Protein AF-A0A6B3G000-F1 (afdb_monomer_lite)

Foldseek 3Di:
DDDDPDDPLVAQEEDEAAVVQPNDDDPVVVVSVVDDRYHYDYDPHHPCCCVVPVPVVVVVVCVSVVVPD

Secondary structure (DSSP, 8-state):
----SS-GGGS-EEEEEETTT-SSPPHHHHHHTTSTTEEEEEESS-S-HHHHSHHHHHHHHHHHTT---

Structure (mmCIF, N/CA/C/O backbone):
data_AF-A0A6B3G000-F1
#
_entry.id   AF-A0A6B3G000-F1
#
loop_
_atom_site.group_PDB
_atom_site.id
_atom_site.type_symbol
_atom_site.label_atom_id
_atom_site.label_alt_id
_atom_site.label_comp_id
_atom_site.label_asym_id
_atom_site.label_entity_id
_atom_site.label_seq_id
_atom_site.pdbx_PDB_ins_code
_atom_site.Cartn_x
_atom_site.Cartn_y
_atom_site.Cartn_z
_atom_site.occupancy
_atom_site.B_iso_or_equiv
_atom_site.auth_seq_id
_atom_site.auth_comp_id
_atom_site.auth_asym_id
_atom_site.auth_atom_id
_atom_site.pdbx_PDB_model_num
ATOM 1 N N . PRO A 1 1 ? 7.684 17.542 14.846 1.00 71.88 1 PRO A N 1
ATOM 2 C CA . PRO A 1 1 ? 7.585 16.270 14.088 1.00 71.88 1 PRO A CA 1
ATOM 3 C C . PRO A 1 1 ? 6.250 15.598 14.424 1.00 71.88 1 PRO A C 1
ATOM 5 O O . PRO A 1 1 ? 5.796 15.736 15.557 1.00 71.88 1 PRO A O 1
ATOM 8 N N . ALA A 1 2 ? 5.606 14.937 13.460 1.00 84.12 2 ALA A N 1
ATOM 9 C CA . ALA A 1 2 ? 4.399 14.165 13.743 1.00 84.12 2 ALA A CA 1
ATOM 10 C C . ALA A 1 2 ? 4.782 12.897 14.521 1.00 84.12 2 ALA A C 1
ATOM 12 O O . ALA A 1 2 ? 5.729 12.207 14.149 1.00 84.12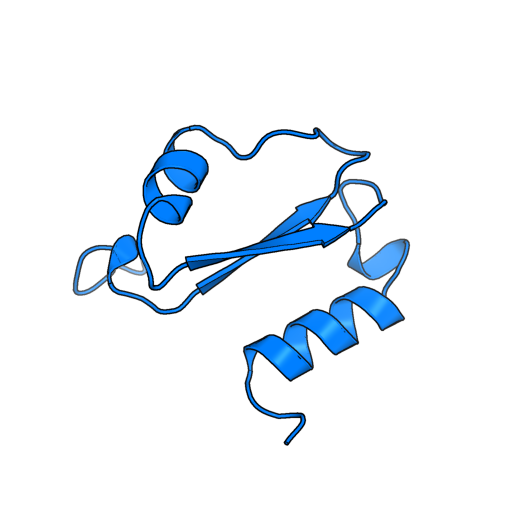 2 ALA A O 1
ATOM 13 N N . VAL A 1 3 ? 4.067 12.619 15.609 1.00 89.81 3 VAL A N 1
ATOM 14 C CA . VAL A 1 3 ? 4.250 11.423 16.438 1.00 89.81 3 VAL A CA 1
ATOM 15 C C . VAL A 1 3 ? 2.930 10.670 16.434 1.00 89.81 3 VAL A C 1
ATOM 17 O O . VAL A 1 3 ? 1.877 11.271 16.642 1.00 89.81 3 VAL A O 1
ATOM 20 N N . LEU A 1 4 ? 2.977 9.365 16.174 1.00 90.38 4 LEU A N 1
ATOM 21 C CA . LEU A 1 4 ? 1.786 8.530 16.255 1.00 90.38 4 LEU A CA 1
ATOM 22 C C . LEU A 1 4 ? 1.366 8.389 17.719 1.00 90.38 4 LEU A C 1
ATOM 24 O O . LEU A 1 4 ? 2.188 8.085 18.580 1.00 90.38 4 LEU A O 1
ATOM 28 N N . ALA A 1 5 ? 0.074 8.569 17.993 1.00 92.06 5 ALA A N 1
ATOM 29 C CA . ALA A 1 5 ? -0.491 8.381 19.330 1.00 92.06 5 ALA A CA 1
ATOM 30 C C . ALA A 1 5 ? -0.535 6.900 19.770 1.00 92.06 5 ALA A C 1
ATOM 32 O O . ALA A 1 5 ? -0.861 6.606 20.916 1.00 92.06 5 ALA A O 1
ATOM 33 N N . GLY A 1 6 ? -0.217 5.965 18.869 1.00 92.12 6 GLY A N 1
ATOM 34 C CA . GLY A 1 6 ? -0.198 4.530 19.129 1.00 92.12 6 GLY A CA 1
ATOM 35 C C . GLY A 1 6 ? 0.551 3.750 18.042 1.00 92.12 6 GLY A C 1
ATOM 36 O O . GLY A 1 6 ? 1.128 4.355 17.134 1.00 92.12 6 GLY A O 1
ATOM 37 N N . PRO A 1 7 ? 0.562 2.407 18.120 1.00 92.88 7 PRO A N 1
ATOM 38 C CA . PRO A 1 7 ? 1.274 1.563 17.165 1.00 92.88 7 PRO A CA 1
ATOM 39 C C . PRO A 1 7 ? 0.718 1.690 15.743 1.00 92.88 7 PRO A C 1
ATOM 41 O O . PRO A 1 7 ? -0.494 1.670 15.536 1.00 92.88 7 PRO A O 1
ATOM 44 N N . LEU A 1 8 ? 1.607 1.731 14.749 1.00 93.06 8 LEU A N 1
ATOM 45 C CA . LEU A 1 8 ? 1.245 1.848 13.332 1.00 93.06 8 LEU A CA 1
ATOM 46 C C . LEU A 1 8 ? 0.306 0.720 12.854 1.00 93.06 8 LEU A C 1
ATOM 48 O O . LEU A 1 8 ? -0.642 0.981 12.118 1.00 93.06 8 LEU A O 1
ATOM 52 N N . GLY A 1 9 ? 0.508 -0.512 13.333 1.00 94.44 9 GLY A N 1
ATOM 53 C CA . GLY A 1 9 ? -0.335 -1.669 12.993 1.00 94.44 9 GLY A CA 1
ATOM 54 C C . GLY A 1 9 ? -1.777 -1.601 13.514 1.00 94.44 9 GLY A C 1
ATOM 55 O O . GLY A 1 9 ? -2.606 -2.427 13.141 1.00 94.44 9 GLY A O 1
ATOM 56 N N . MET A 1 10 ? -2.105 -0.622 14.365 1.00 93.69 10 MET A N 1
ATOM 57 C CA . MET A 1 10 ? -3.483 -0.378 14.802 1.00 93.69 10 MET A CA 1
ATOM 58 C C . MET A 1 10 ? -4.272 0.502 13.830 1.00 93.69 10 MET A C 1
ATOM 60 O O . MET A 1 10 ? -5.496 0.558 13.935 1.00 93.69 10 MET A O 1
ATOM 64 N N . LEU A 1 11 ? -3.603 1.168 12.886 1.00 93.56 11 LEU A N 1
ATOM 65 C CA . LEU A 1 11 ? -4.267 1.972 11.868 1.00 93.56 11 LEU A CA 1
ATOM 66 C C . LEU A 1 11 ? -4.737 1.082 10.709 1.00 93.56 11 LEU A C 1
ATOM 68 O O . LEU A 1 11 ? -3.967 0.221 10.271 1.00 93.56 11 LEU A O 1
ATOM 72 N N . PRO A 1 12 ? -5.959 1.291 10.186 1.00 93.75 12 PRO A N 1
ATOM 73 C CA . PRO A 1 12 ? -6.333 0.734 8.896 1.00 93.75 12 PRO A CA 1
ATOM 74 C C . PRO A 1 12 ? -5.446 1.356 7.814 1.00 93.75 12 PRO A C 1
ATOM 76 O O . PRO A 1 12 ? -5.302 2.579 7.750 1.00 93.75 12 PRO A O 1
ATOM 79 N N . ALA A 1 13 ? -4.833 0.521 6.980 1.00 95.62 13 ALA A N 1
ATOM 80 C CA . ALA A 1 13 ? -3.925 0.986 5.941 1.00 95.62 13 ALA A CA 1
ATOM 81 C C . ALA A 1 13 ? -4.006 0.117 4.685 1.00 95.62 13 ALA A C 1
ATOM 83 O O . ALA A 1 13 ? -4.130 -1.105 4.753 1.00 95.62 13 ALA A O 1
ATOM 84 N N . THR A 1 14 ? -3.868 0.762 3.529 1.00 97.00 14 THR A N 1
ATOM 85 C CA . THR A 1 14 ? -3.628 0.085 2.252 1.00 97.00 14 THR A CA 1
ATOM 86 C C . THR A 1 14 ? -2.192 0.366 1.827 1.00 97.00 14 THR A C 1
ATOM 88 O O . THR A 1 14 ? -1.817 1.519 1.622 1.00 97.00 14 THR A O 1
ATOM 91 N N . TYR A 1 15 ? -1.383 -0.684 1.707 1.00 97.25 15 TYR A N 1
ATOM 92 C CA . TYR A 1 15 ? -0.025 -0.606 1.184 1.00 97.25 15 TYR A CA 1
ATOM 93 C C . TYR A 1 15 ? -0.038 -0.920 -0.312 1.00 97.25 15 TYR A C 1
ATOM 95 O O . TYR A 1 15 ? -0.369 -2.035 -0.717 1.00 97.25 15 TYR A O 1
ATOM 103 N N . VAL A 1 16 ? 0.322 0.069 -1.131 1.00 97.62 16 VAL A N 1
ATOM 104 C CA . VAL A 1 16 ? 0.395 -0.065 -2.592 1.00 97.62 16 VAL A CA 1
ATOM 105 C C . VAL A 1 16 ? 1.828 -0.399 -2.999 1.00 97.62 16 VAL A C 1
ATOM 107 O O . VAL A 1 16 ? 2.747 0.379 -2.743 1.00 97.62 16 VAL A O 1
ATOM 110 N N . LYS A 1 17 ? 2.026 -1.551 -3.643 1.00 97.75 17 LYS A N 1
ATOM 111 C CA . LYS A 1 17 ? 3.335 -2.068 -4.047 1.00 97.75 17 LYS A CA 1
ATOM 112 C C . LYS A 1 17 ? 3.483 -2.098 -5.564 1.00 97.75 17 LYS A C 1
ATOM 114 O O . LYS A 1 17 ? 2.752 -2.803 -6.250 1.00 97.75 17 LYS A O 1
ATOM 119 N N . CYS A 1 18 ? 4.466 -1.364 -6.070 1.00 97.81 18 CYS A N 1
ATOM 120 C CA . CYS A 1 18 ? 4.835 -1.344 -7.484 1.00 97.81 18 CYS A CA 1
ATOM 121 C C . CYS A 1 18 ? 5.831 -2.474 -7.777 1.00 97.81 18 CYS A C 1
ATOM 123 O O . CYS A 1 18 ? 6.943 -2.465 -7.249 1.00 97.81 18 CYS A O 1
ATOM 125 N N . LEU A 1 19 ? 5.428 -3.459 -8.580 1.00 97.12 19 LEU A N 1
ATOM 126 C CA . LEU A 1 19 ? 6.187 -4.699 -8.775 1.00 97.12 19 LEU A CA 1
ATOM 127 C C . LEU A 1 19 ? 7.432 -4.532 -9.657 1.00 97.12 19 LEU A C 1
ATOM 129 O O . LEU A 1 19 ? 8.389 -5.281 -9.479 1.00 97.12 19 LEU A O 1
ATOM 133 N N . LEU A 1 20 ? 7.456 -3.543 -10.562 1.00 95.88 20 LEU A N 1
ATOM 134 C CA . LEU A 1 20 ? 8.609 -3.289 -11.442 1.00 95.88 20 LEU A CA 1
ATOM 135 C C . LEU A 1 20 ? 9.698 -2.428 -10.782 1.00 95.88 20 LEU A C 1
ATOM 137 O O . LEU A 1 20 ? 10.762 -2.243 -11.363 1.00 95.88 20 LEU A O 1
ATOM 141 N N . ASP A 1 21 ? 9.429 -1.877 -9.596 1.00 90.62 21 ASP A N 1
ATOM 142 C CA . ASP A 1 21 ? 10.431 -1.193 -8.769 1.00 90.62 21 ASP A CA 1
ATOM 143 C C . ASP A 1 21 ? 11.230 -2.212 -7.945 1.00 90.62 21 ASP A C 1
ATOM 145 O O . ASP A 1 21 ? 12.452 -2.300 -8.030 1.00 90.62 21 ASP A O 1
ATOM 149 N N . TRP A 1 22 ? 10.503 -3.030 -7.183 1.00 93.75 22 TRP A N 1
ATOM 150 C CA . TRP A 1 22 ? 11.003 -4.186 -6.443 1.00 93.75 22 TRP A CA 1
ATOM 151 C C . TRP A 1 22 ? 9.791 -5.033 -6.024 1.00 93.75 22 TRP A C 1
ATOM 153 O O . TRP A 1 22 ? 8.807 -4.432 -5.587 1.00 93.75 22 TRP A O 1
ATOM 163 N N . PRO A 1 23 ? 9.803 -6.374 -6.097 1.00 92.38 23 PRO A N 1
ATOM 164 C CA . PRO A 1 23 ? 8.590 -7.160 -5.868 1.00 92.38 23 PRO A CA 1
ATOM 165 C C .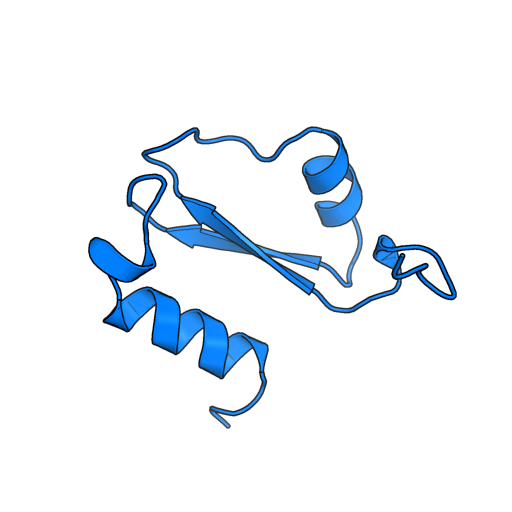 PRO A 1 23 ? 8.181 -7.266 -4.390 1.00 92.38 23 PRO A C 1
ATOM 167 O O . PRO A 1 23 ? 6.993 -7.207 -4.075 1.00 92.38 23 PRO A O 1
ATOM 170 N N . GLU A 1 24 ? 9.128 -7.347 -3.453 1.00 95.81 24 GLU A N 1
ATOM 171 C CA . GLU A 1 24 ? 8.818 -7.622 -2.044 1.00 95.81 24 GLU A CA 1
ATOM 172 C C . GLU A 1 24 ? 8.562 -6.352 -1.208 1.00 95.81 24 GLU A C 1
ATOM 174 O O . GLU A 1 24 ? 9.245 -5.331 -1.372 1.00 95.81 24 GLU A O 1
ATOM 179 N N . PRO A 1 25 ? 7.598 -6.370 -0.268 1.00 95.56 25 PRO A N 1
ATOM 180 C CA . PRO A 1 25 ? 7.519 -5.357 0.780 1.00 95.56 25 PRO A CA 1
ATOM 181 C C . PRO A 1 25 ? 8.798 -5.330 1.629 1.00 95.56 25 PRO A C 1
ATOM 183 O O . PRO A 1 25 ? 9.499 -6.334 1.756 1.00 95.56 25 PRO A O 1
ATOM 186 N N . SER A 1 26 ? 9.093 -4.192 2.261 1.00 94.81 26 SER A N 1
ATOM 187 C CA . SER A 1 26 ? 10.155 -4.156 3.272 1.00 94.81 26 SER A CA 1
ATOM 188 C C . SER A 1 26 ? 9.777 -5.037 4.475 1.00 94.81 26 SER A C 1
ATOM 190 O O . SER A 1 26 ? 8.583 -5.202 4.738 1.00 94.81 26 SER A O 1
ATOM 192 N N . PRO A 1 27 ? 10.747 -5.561 5.252 1.00 96.56 27 PRO A N 1
ATOM 193 C CA . PRO A 1 27 ? 10.453 -6.464 6.369 1.00 96.56 27 PRO A CA 1
ATOM 194 C C . PRO A 1 27 ? 9.415 -5.911 7.355 1.00 96.56 27 PRO A C 1
ATOM 196 O O . PRO A 1 27 ? 8.462 -6.600 7.692 1.00 96.56 27 PRO A O 1
ATOM 199 N N . GLY A 1 28 ? 9.513 -4.628 7.721 1.00 96.06 28 GLY A N 1
ATOM 200 C CA . GLY A 1 28 ? 8.538 -4.007 8.623 1.00 96.06 28 GLY A CA 1
ATOM 201 C C . GLY A 1 28 ? 7.124 -3.907 8.038 1.00 96.06 28 GLY A C 1
ATOM 202 O O . GLY A 1 28 ? 6.152 -4.012 8.776 1.00 96.06 28 GLY A O 1
ATOM 203 N N . VAL A 1 29 ? 6.982 -3.735 6.719 1.00 96.50 29 VAL A N 1
ATOM 204 C CA . VAL A 1 29 ? 5.664 -3.780 6.063 1.00 96.50 29 VAL A CA 1
ATOM 205 C C . VAL A 1 29 ? 5.160 -5.217 5.963 1.00 96.50 29 VAL A C 1
ATOM 207 O O . VAL A 1 29 ? 3.975 -5.446 6.179 1.00 96.50 29 VAL A O 1
ATOM 210 N N . ALA A 1 30 ? 6.038 -6.180 5.675 1.00 97.25 30 ALA A N 1
ATOM 211 C CA . ALA A 1 30 ? 5.684 -7.596 5.656 1.00 97.25 30 ALA A CA 1
ATOM 212 C C . ALA A 1 30 ? 5.135 -8.053 7.019 1.00 97.25 30 ALA A C 1
ATOM 214 O O . ALA A 1 30 ? 4.093 -8.700 7.055 1.00 97.25 30 ALA A O 1
ATOM 215 N N . ASP A 1 31 ? 5.756 -7.627 8.125 1.00 97.12 31 ASP A N 1
ATOM 216 C CA . ASP A 1 31 ? 5.262 -7.889 9.482 1.00 97.12 31 ASP A CA 1
ATOM 217 C C . ASP A 1 31 ? 3.875 -7.269 9.714 1.00 97.12 31 ASP A C 1
ATOM 219 O O . ASP A 1 31 ? 2.975 -7.931 10.231 1.00 97.12 31 ASP A O 1
ATOM 223 N N . LEU A 1 32 ? 3.660 -6.017 9.292 1.00 97.44 32 LEU A N 1
ATOM 224 C CA . LEU A 1 32 ? 2.362 -5.339 9.419 1.00 97.44 32 LEU A CA 1
ATOM 225 C C . LEU A 1 32 ? 1.256 -6.025 8.602 1.00 97.44 32 LEU A C 1
ATOM 227 O O . LEU A 1 32 ? 0.122 -6.117 9.070 1.00 97.44 32 LEU A O 1
ATOM 231 N N . LEU A 1 33 ? 1.591 -6.546 7.418 1.00 97.00 33 LEU A N 1
ATOM 232 C CA . LEU A 1 33 ? 0.682 -7.289 6.539 1.00 97.00 33 LEU A CA 1
ATOM 233 C C . LEU A 1 33 ? 0.260 -8.656 7.101 1.00 97.00 33 LEU A C 1
ATOM 235 O O . LEU A 1 33 ? -0.682 -9.246 6.579 1.00 97.00 33 LEU A O 1
ATOM 239 N N . THR A 1 34 ? 0.909 -9.162 8.157 1.00 96.19 34 THR A N 1
ATOM 240 C CA . THR A 1 34 ? 0.432 -10.364 8.869 1.00 96.19 34 THR A CA 1
ATOM 241 C C . THR A 1 34 ? -0.807 -10.096 9.734 1.00 96.19 34 THR A C 1
ATOM 243 O O . THR A 1 34 ? -1.484 -11.040 10.141 1.00 96.19 34 THR A O 1
ATOM 246 N N . GLY A 1 35 ? -1.114 -8.826 10.027 1.00 93.06 35 GLY A N 1
ATOM 247 C CA . GLY A 1 35 ? -2.296 -8.416 10.784 1.00 93.06 35 GLY A CA 1
ATOM 248 C C . GLY A 1 35 ? -3.531 -8.162 9.911 1.00 93.06 35 GLY A C 1
ATOM 249 O O . GLY A 1 35 ? -3.456 -8.053 8.695 1.00 93.06 35 GLY A O 1
ATOM 250 N N . GLU A 1 36 ? -4.692 -7.992 10.547 1.00 92.69 36 GLU A N 1
ATOM 251 C CA . GLU A 1 36 ? -5.990 -7.867 9.852 1.00 92.69 36 GLU A CA 1
ATOM 252 C C . GLU A 1 36 ? -6.293 -6.464 9.295 1.00 92.69 36 GLU A C 1
ATOM 254 O O . GLU A 1 36 ? -7.221 -6.287 8.510 1.00 92.69 36 GLU A O 1
ATOM 259 N N . ARG A 1 37 ? -5.561 -5.433 9.738 1.00 94.88 37 ARG A N 1
ATOM 260 C CA . 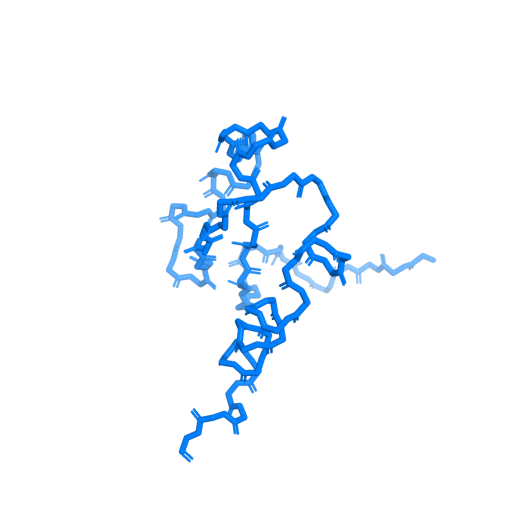ARG A 1 37 ? -5.878 -4.022 9.430 1.00 94.88 37 ARG A CA 1
ATOM 261 C C . ARG A 1 37 ? -5.148 -3.481 8.204 1.00 94.88 37 ARG A C 1
ATOM 263 O O . ARG A 1 37 ? -5.443 -2.372 7.760 1.00 94.88 37 ARG A O 1
ATOM 270 N N . TRP A 1 38 ? -4.167 -4.226 7.708 1.00 97.25 38 TRP A N 1
ATOM 271 C CA . TRP A 1 38 ? -3.318 -3.821 6.600 1.00 97.25 38 TRP A CA 1
ATOM 272 C C . TRP A 1 38 ? -3.654 -4.654 5.372 1.00 97.25 38 TRP A C 1
ATOM 274 O O . TRP A 1 38 ? -3.643 -5.880 5.413 1.00 97.25 38 TRP A O 1
ATOM 284 N N . ARG A 1 39 ? -3.936 -3.978 4.261 1.00 96.44 39 ARG A N 1
ATOM 285 C CA . ARG A 1 39 ? -4.201 -4.607 2.967 1.00 96.44 39 ARG A CA 1
ATOM 286 C C . ARG A 1 39 ? 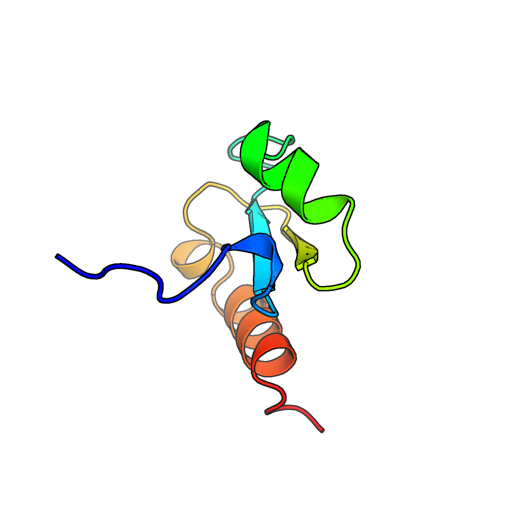-3.033 -4.358 2.024 1.00 96.44 39 ARG A C 1
ATOM 288 O O . ARG A 1 39 ? -2.596 -3.218 1.878 1.00 96.44 3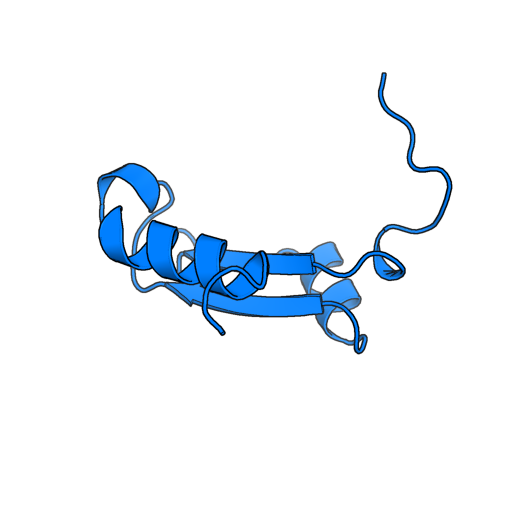9 ARG A O 1
ATOM 295 N N . LEU A 1 40 ? -2.575 -5.401 1.338 1.00 97.31 40 LEU A N 1
ATOM 296 C CA . LEU A 1 40 ? -1.643 -5.277 0.218 1.00 97.31 40 LEU A CA 1
ATOM 297 C C . LEU A 1 40 ? -2.422 -5.117 -1.090 1.00 97.31 40 LEU A C 1
ATOM 299 O O . LEU A 1 40 ? -3.291 -5.930 -1.401 1.00 97.31 40 LEU A O 1
ATOM 303 N N . VAL A 1 41 ? -2.071 -4.100 -1.873 1.00 97.88 41 VAL A N 1
ATOM 304 C CA . VAL A 1 41 ? -2.480 -3.958 -3.273 1.00 97.88 41 VAL A CA 1
ATOM 305 C C . VAL A 1 41 ? -1.221 -3.868 -4.120 1.00 97.88 41 VAL A C 1
ATOM 307 O O . VAL A 1 41 ? -0.332 -3.069 -3.838 1.00 97.88 41 VAL A O 1
ATOM 310 N N . THR A 1 42 ? -1.126 -4.691 -5.156 1.00 97.94 42 THR A N 1
ATOM 311 C CA . THR A 1 42 ? 0.017 -4.704 -6.073 1.00 97.94 42 THR A CA 1
ATOM 312 C C . THR A 1 42 ? -0.346 -4.040 -7.393 1.00 97.94 42 THR A C 1
ATOM 314 O O . THR A 1 42 ? -1.451 -4.238 -7.888 1.00 97.94 42 THR A O 1
ATOM 317 N N . MET A 1 43 ? 0.595 -3.306 -7.979 1.00 98.06 43 MET A N 1
ATOM 318 C CA . MET A 1 43 ? 0.482 -2.694 -9.302 1.00 98.06 43 MET A CA 1
ATOM 319 C C . MET A 1 43 ? 1.651 -3.137 -10.178 1.00 98.06 43 MET A C 1
ATOM 321 O O . MET A 1 43 ? 2.803 -3.127 -9.733 1.00 98.06 43 MET A O 1
ATOM 325 N N . ASP A 1 44 ? 1.369 -3.469 -11.436 1.00 97.12 44 ASP A N 1
ATOM 326 C CA . ASP A 1 44 ? 2.390 -3.840 -12.419 1.00 97.12 44 ASP A CA 1
ATOM 327 C C . ASP A 1 44 ? 2.999 -2.589 -13.068 1.00 97.12 44 ASP A C 1
ATOM 329 O O . ASP A 1 44 ? 2.772 -2.263 -14.233 1.00 97.12 44 ASP A O 1
ATOM 333 N N . THR A 1 45 ? 3.697 -1.801 -12.250 1.00 97.31 45 THR A N 1
ATOM 334 C CA . THR A 1 45 ? 4.371 -0.575 -12.678 1.00 97.31 45 THR A CA 1
ATOM 335 C C . THR A 1 45 ? 5.629 -0.292 -11.852 1.00 97.31 45 THR A C 1
ATOM 337 O O . THR A 1 45 ? 5.905 -0.984 -10.871 1.00 97.31 45 THR A O 1
ATOM 340 N N . GLY A 1 46 ? 6.427 0.694 -12.278 1.00 95.81 46 GLY A N 1
ATOM 341 C CA . GLY A 1 46 ? 7.631 1.163 -11.580 1.00 95.81 46 GLY A CA 1
ATOM 342 C C . GLY A 1 46 ? 7.322 2.114 -10.418 1.00 95.81 46 GLY A C 1
ATOM 343 O O . GLY A 1 46 ? 6.164 2.382 -10.115 1.00 95.81 46 GLY A O 1
ATOM 344 N N . HIS A 1 47 ? 8.362 2.683 -9.800 1.00 96.44 47 HIS A N 1
ATOM 345 C CA . HIS A 1 47 ? 8.279 3.465 -8.549 1.00 96.44 47 HIS A CA 1
ATOM 346 C C . HIS A 1 47 ? 7.298 4.652 -8.564 1.00 96.44 47 HIS A C 1
ATOM 348 O O . HIS A 1 47 ? 6.907 5.176 -7.524 1.00 96.44 47 HIS A O 1
ATOM 354 N N . TRP A 1 48 ? 6.898 5.092 -9.755 1.00 97.38 48 TRP A N 1
ATOM 355 C CA . TRP A 1 48 ? 6.087 6.278 -9.970 1.00 97.38 48 TRP A CA 1
ATOM 356 C C . TRP A 1 48 ? 4.713 5.928 -10.569 1.00 97.38 48 TRP A C 1
ATOM 358 O O . TRP A 1 48 ? 4.436 6.269 -11.730 1.00 97.38 48 TRP A O 1
ATOM 368 N N . PRO A 1 49 ? 3.823 5.251 -9.813 1.00 97.62 49 PRO A N 1
ATOM 369 C CA . PRO A 1 49 ? 2.509 4.821 -10.295 1.00 97.62 49 PRO A CA 1
ATOM 370 C C . PRO A 1 49 ? 1.617 6.005 -10.681 1.00 97.62 49 PRO A C 1
ATOM 372 O O . PRO A 1 49 ? 0.825 5.904 -11.612 1.00 97.62 49 PRO A O 1
ATOM 375 N N . MET A 1 50 ? 1.792 7.166 -10.042 1.00 97.94 50 MET A N 1
ATOM 376 C CA . MET A 1 50 ? 1.037 8.376 -10.373 1.00 97.94 50 MET A CA 1
ATOM 377 C C . MET A 1 50 ? 1.396 8.978 -11.739 1.00 97.94 50 MET A C 1
ATOM 379 O O . MET A 1 50 ? 0.626 9.772 -12.266 1.00 97.94 50 MET A O 1
ATOM 383 N N . PHE A 1 51 ? 2.541 8.610 -12.322 1.00 97.88 51 PHE A N 1
ATOM 384 C CA . PHE A 1 51 ? 2.928 9.017 -13.676 1.00 97.88 51 PHE A CA 1
ATOM 385 C C . PHE A 1 51 ? 2.659 7.916 -14.701 1.00 97.88 51 PHE A C 1
ATOM 387 O O . PHE A 1 51 ? 2.141 8.179 -15.782 1.00 97.88 51 PHE A O 1
ATOM 394 N N . SER A 1 52 ? 3.006 6.681 -14.355 1.00 97.62 52 SER A N 1
ATOM 395 C CA . SER A 1 52 ? 2.928 5.528 -15.255 1.00 97.62 52 SER A CA 1
ATOM 396 C C . SER A 1 52 ? 1.513 4.962 -15.402 1.00 97.62 52 SER A C 1
ATOM 398 O O . SER A 1 52 ? 1.119 4.590 -16.504 1.00 97.62 52 SER A O 1
ATOM 400 N N . GLN A 1 53 ? 0.733 4.918 -14.317 1.00 98.06 53 GLN A N 1
ATOM 401 C CA . GLN A 1 53 ? -0.635 4.386 -14.286 1.00 98.06 53 GLN A CA 1
ATOM 402 C C . GLN A 1 53 ? -1.566 5.228 -13.382 1.00 98.06 53 GLN A C 1
ATOM 404 O O . GLN A 1 53 ? -2.207 4.703 -12.465 1.00 98.06 53 GLN A O 1
ATOM 409 N N . PRO A 1 54 ? -1.709 6.545 -13.637 1.00 98.06 54 PRO A N 1
ATOM 410 C CA . PRO A 1 54 ? -2.446 7.465 -12.761 1.00 98.06 54 PRO A CA 1
ATOM 411 C C . PRO A 1 54 ? -3.900 7.056 -12.507 1.00 98.06 54 PRO A C 1
ATOM 413 O O . PRO A 1 54 ? -4.416 7.230 -11.406 1.00 98.06 54 PRO A O 1
ATOM 416 N N . ARG A 1 55 ? -4.577 6.512 -13.527 1.00 98.25 55 ARG A N 1
ATOM 417 C CA . ARG A 1 55 ? -5.990 6.118 -13.429 1.00 98.25 55 ARG A CA 1
ATOM 418 C C . ARG A 1 55 ? -6.202 4.923 -12.509 1.00 98.25 55 ARG A C 1
ATOM 420 O O . ARG A 1 55 ? -7.194 4.887 -11.794 1.00 98.25 55 ARG A O 1
ATOM 427 N N . GLU A 1 56 ? -5.304 3.948 -12.559 1.00 98.06 56 GLU A N 1
ATOM 428 C CA . GLU A 1 56 ? -5.396 2.759 -11.717 1.00 98.06 56 GLU A CA 1
ATOM 429 C C . GLU A 1 56 ? -5.081 3.104 -10.264 1.00 98.06 56 GLU A C 1
ATOM 431 O O . GLU A 1 56 ? -5.871 2.781 -9.381 1.00 98.06 56 GLU A O 1
ATOM 436 N N . LEU A 1 57 ? -4.014 3.879 -10.036 1.00 98.38 57 LEU A N 1
ATOM 437 C CA . LEU A 1 57 ? -3.690 4.384 -8.705 1.00 98.38 57 LEU A CA 1
ATOM 438 C C . LEU A 1 57 ? -4.856 5.180 -8.102 1.00 98.38 57 LEU A C 1
ATOM 440 O O . LEU A 1 57 ? -5.204 4.968 -6.945 1.00 98.38 57 LEU A O 1
ATOM 444 N N . ALA A 1 58 ? -5.489 6.065 -8.879 1.00 98.12 58 ALA A N 1
ATOM 445 C CA . ALA A 1 58 ? -6.626 6.848 -8.400 1.00 98.12 58 ALA A CA 1
ATOM 446 C C . ALA A 1 58 ? -7.797 5.964 -7.944 1.00 98.12 58 ALA A C 1
ATOM 448 O O . ALA A 1 58 ? -8.372 6.231 -6.894 1.00 98.12 58 ALA A O 1
ATOM 449 N N . ARG A 1 59 ? -8.117 4.888 -8.677 1.00 97.62 59 ARG A N 1
ATOM 450 C CA . ARG A 1 59 ? -9.161 3.933 -8.264 1.00 97.62 59 ARG A CA 1
ATOM 451 C C . ARG A 1 59 ? -8.803 3.222 -6.963 1.00 97.62 59 ARG A C 1
ATOM 453 O O . ARG A 1 59 ? -9.643 3.136 -6.082 1.00 97.62 59 ARG A O 1
ATOM 460 N N . ILE A 1 60 ? -7.557 2.766 -6.818 1.00 97.19 60 ILE A N 1
ATOM 461 C CA . ILE A 1 60 ? -7.087 2.115 -5.584 1.00 97.19 60 ILE A CA 1
ATOM 462 C C . ILE A 1 60 ? -7.224 3.061 -4.383 1.00 97.19 60 ILE A C 1
ATOM 464 O O . ILE A 1 60 ? -7.635 2.639 -3.306 1.00 97.19 60 ILE A O 1
ATOM 468 N N . LEU A 1 61 ? -6.902 4.345 -4.563 1.00 97.06 61 LEU A N 1
ATOM 469 C CA . LEU A 1 61 ? -7.027 5.347 -3.504 1.00 97.06 61 LEU A CA 1
ATOM 470 C C . LEU A 1 61 ? -8.491 5.664 -3.161 1.00 97.06 61 LEU A C 1
ATOM 472 O O . LEU A 1 61 ? -8.801 5.829 -1.983 1.00 97.06 61 LEU A O 1
ATOM 476 N N . LEU A 1 62 ? -9.382 5.731 -4.156 1.00 97.25 62 LEU A N 1
ATOM 477 C CA . LEU A 1 62 ? -10.819 5.952 -3.942 1.00 97.25 62 LEU A CA 1
ATOM 478 C C . LEU A 1 62 ? -11.490 4.762 -3.238 1.00 97.25 62 LEU A C 1
ATOM 480 O O . LEU A 1 62 ? -12.274 4.980 -2.312 1.00 97.25 62 LEU A O 1
ATOM 484 N N . ASP A 1 63 ? -11.125 3.533 -3.614 1.00 95.19 63 ASP A N 1
ATOM 485 C CA . ASP A 1 63 ? -11.533 2.289 -2.945 1.00 95.19 63 ASP A CA 1
ATOM 486 C C . ASP A 1 63 ? -11.052 2.277 -1.485 1.00 95.19 63 ASP A C 1
ATOM 488 O O . ASP A 1 63 ? -11.840 2.111 -0.555 1.00 95.19 63 ASP A O 1
ATOM 492 N N . ALA A 1 64 ? -9.767 2.568 -1.252 1.00 94.56 64 ALA A N 1
ATOM 493 C CA . ALA A 1 64 ? -9.186 2.599 0.091 1.00 94.56 64 ALA A CA 1
ATOM 494 C C . ALA A 1 64 ? -9.789 3.686 1.001 1.00 94.56 64 ALA A C 1
ATOM 496 O O . ALA A 1 64 ? -9.818 3.516 2.221 1.00 94.56 64 ALA A O 1
ATOM 497 N N . ALA A 1 65 ? -10.260 4.796 0.429 1.00 93.56 65 ALA A N 1
ATOM 498 C CA . ALA A 1 65 ? -10.939 5.862 1.161 1.00 93.56 65 ALA A CA 1
ATOM 499 C C . ALA A 1 65 ? -12.425 5.562 1.444 1.00 93.56 65 ALA A C 1
ATOM 501 O O . ALA A 1 65 ? -13.070 6.340 2.147 1.00 93.56 65 ALA A O 1
ATOM 502 N N . GLY A 1 66 ? -12.974 4.455 0.923 1.00 85.12 66 GLY A N 1
ATOM 503 C CA . GLY A 1 66 ? -14.393 4.111 1.058 1.00 85.12 66 GLY A CA 1
ATOM 504 C C . GLY A 1 66 ? -15.322 5.036 0.265 1.00 85.12 66 GLY A C 1
ATOM 505 O O . GLY A 1 66 ? -16.496 5.161 0.601 1.00 85.12 66 GLY A O 1
ATOM 506 N N . THR A 1 67 ? -14.790 5.724 -0.749 1.00 64.62 67 THR A N 1
ATOM 507 C CA . THR A 1 67 ? -15.543 6.675 -1.588 1.00 64.62 67 THR A CA 1
ATOM 508 C C . THR A 1 67 ? -16.261 6.031 -2.771 1.00 64.62 67 THR A C 1
ATOM 510 O O . THR A 1 67 ? -17.127 6.681 -3.350 1.00 64.62 67 THR A O 1
ATOM 513 N N . ASP A 1 68 ? -15.952 4.773 -3.088 1.00 54.28 68 ASP A N 1
ATOM 514 C CA . ASP A 1 68 ? -16.675 3.978 -4.081 1.00 54.28 68 ASP A CA 1
ATOM 515 C C . ASP A 1 68 ? -17.527 2.924 -3.346 1.00 54.28 68 ASP A C 1
ATOM 517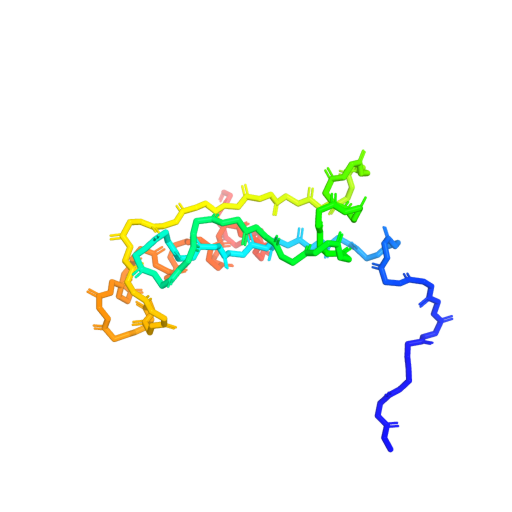 O O . ASP A 1 68 ? -17.057 1.832 -3.026 1.00 54.28 68 ASP A O 1
ATOM 521 N N . GLY A 1 69 ? -18.775 3.288 -3.033 1.00 44.78 69 GLY A N 1
ATOM 522 C CA . GLY A 1 69 ? -19.826 2.425 -2.484 1.00 44.78 69 GLY A CA 1
ATOM 523 C C . GLY A 1 69 ? -21.142 2.638 -3.218 1.00 44.78 69 GLY A C 1
ATOM 524 O O . GLY A 1 69 ? -21.406 3.798 -3.610 1.00 44.78 69 GLY A O 1
#

pLDDT: mean 93.42, std 9.35, range [44.78, 98.38]

Radius of gyration: 13.25 Å; chains: 1; bounding box: 31×27×35 Å

Sequence (69 aa):
PAVLAGPLGMLPATYVKCLLDWPEPSPGVADLLTGERWRLVTMDTGHWPMFSQPRELARILLDAAGTDG